Protein AF-A0A0F9L669-F1 (afdb_monomer)

Sequence (86 aa):
IIFCPSYLVDYEKDEELLRKIPLVRAFENMSYYISCDAYTDETLSESYICHPLRTLKIIKKKEGIMFEDLNLKEIDSLRKYYDLPK

Mean predicted aligned error: 2.85 Å

Radius of gyration: 13.76 Å; Cα contacts (8 Å, |Δi|>4): 149; chains: 1; bounding box: 35×18×37 Å

Organism: NCBI:txid412755

InterPro domains:
  IPR036526 Carbon-nitrogen hydrolase superfamily [SSF56317] (1-84)

Structure (mmCIF, N/CA/C/O backbone):
data_AF-A0A0F9L669-F1
#
_entry.id   AF-A0A0F9L669-F1
#
loop_
_atom_site.group_PDB
_atom_site.id
_atom_site.type_symbol
_atom_site.label_atom_id
_atom_site.label_alt_id
_atom_site.label_comp_id
_atom_site.label_asym_id
_atom_site.label_entity_id
_atom_site.label_seq_id
_atom_site.pdbx_PDB_ins_code
_atom_site.Cartn_x
_atom_site.Cartn_y
_atom_site.Cartn_z
_atom_site.occupancy
_atom_site.B_iso_or_equiv
_atom_site.auth_seq_id
_atom_site.auth_comp_id
_atom_site.auth_asym_id
_atom_site.auth_atom_id
_atom_site.pdbx_PDB_model_num
ATOM 1 N N . ILE A 1 1 ? 2.298 -7.520 -10.060 1.00 97.19 1 ILE A N 1
ATOM 2 C CA . ILE A 1 1 ? 1.313 -6.791 -9.229 1.00 97.19 1 ILE A CA 1
ATOM 3 C C . ILE A 1 1 ? 1.045 -7.668 -8.020 1.00 97.19 1 ILE A C 1
ATOM 5 O O . ILE A 1 1 ? 0.906 -8.870 -8.217 1.00 97.19 1 ILE A O 1
ATOM 9 N N . ILE A 1 2 ? 1.019 -7.103 -6.817 1.00 98.12 2 ILE A N 1
ATOM 10 C CA . ILE A 1 2 ? 0.743 -7.826 -5.573 1.00 98.12 2 ILE A CA 1
ATOM 11 C C . ILE A 1 2 ? -0.519 -7.229 -4.952 1.00 98.12 2 ILE A C 1
ATOM 13 O O . ILE A 1 2 ? -0.573 -6.024 -4.715 1.00 98.12 2 ILE A O 1
ATOM 17 N N . PHE A 1 3 ? -1.523 -8.068 -4.704 1.00 98.25 3 PHE A N 1
ATOM 18 C CA . PHE A 1 3 ? -2.729 -7.693 -3.969 1.00 9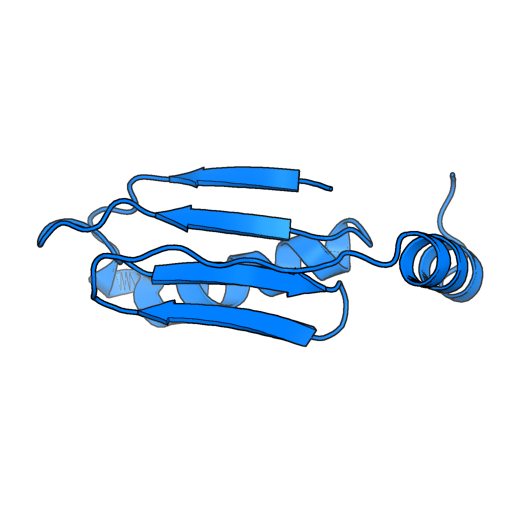8.25 3 PHE A CA 1
ATOM 19 C C . PHE A 1 3 ? -2.625 -8.208 -2.535 1.00 98.25 3 PHE A C 1
ATOM 21 O O . PHE A 1 3 ? -2.355 -9.387 -2.318 1.00 98.25 3 PHE A O 1
ATOM 28 N N . CYS A 1 4 ? -2.848 -7.324 -1.571 1.00 98.31 4 CYS A N 1
ATOM 29 C CA . CYS A 1 4 ? -2.802 -7.602 -0.145 1.00 98.31 4 CYS A CA 1
ATOM 30 C C . CYS A 1 4 ? -4.113 -7.128 0.495 1.00 98.31 4 CYS A C 1
ATOM 32 O O . CYS A 1 4 ? -4.203 -5.981 0.938 1.00 98.31 4 CYS A O 1
ATOM 34 N N . PRO A 1 5 ? -5.160 -7.970 0.489 1.00 98.06 5 PRO A N 1
ATOM 35 C CA . PRO A 1 5 ? -6.312 -7.747 1.349 1.00 98.06 5 PRO A CA 1
ATOM 36 C C . PRO A 1 5 ? -5.899 -7.945 2.815 1.00 98.06 5 PRO A C 1
ATOM 38 O O . PRO A 1 5 ? -5.145 -8.872 3.122 1.00 98.06 5 PRO A O 1
ATOM 41 N N . SER A 1 6 ? -6.378 -7.088 3.714 1.00 96.94 6 SER A N 1
ATOM 42 C CA . SER A 1 6 ? -6.006 -7.104 5.129 1.00 96.94 6 SER A CA 1
ATOM 43 C C . SER A 1 6 ? -7.167 -6.755 6.065 1.00 96.94 6 SER A C 1
ATOM 45 O O . SER A 1 6 ? -8.194 -6.213 5.656 1.00 96.94 6 SER A O 1
ATOM 47 N N . TYR A 1 7 ? -6.972 -7.103 7.337 1.00 97.69 7 TYR A N 1
ATOM 48 C CA . TYR A 1 7 ? -7.806 -6.712 8.471 1.00 97.69 7 TYR A CA 1
ATOM 49 C C . TYR A 1 7 ? -6.859 -6.355 9.629 1.00 97.69 7 TYR A C 1
ATOM 51 O O . TYR A 1 7 ? -6.547 -7.191 10.478 1.00 97.69 7 TYR A O 1
ATOM 59 N N . LEU A 1 8 ? -6.263 -5.161 9.569 1.00 96.62 8 LEU A N 1
ATOM 60 C CA . LEU A 1 8 ? -5.179 -4.739 10.465 1.00 96.62 8 LEU A CA 1
ATOM 61 C C . LEU A 1 8 ? -5.718 -4.216 11.802 1.00 96.62 8 LEU A C 1
ATOM 63 O O . LEU A 1 8 ? -5.974 -3.021 11.932 1.00 96.62 8 LEU A O 1
ATOM 67 N N . VAL A 1 9 ? -5.863 -5.111 12.779 1.00 96.12 9 VAL A N 1
ATOM 68 C CA . VAL A 1 9 ? -6.249 -4.802 14.172 1.00 96.12 9 VAL A CA 1
ATOM 69 C C . VAL A 1 9 ? -5.052 -4.415 15.043 1.00 96.12 9 VAL A C 1
ATOM 71 O O . VAL A 1 9 ? -3.907 -4.633 14.644 1.00 96.12 9 VAL A O 1
ATOM 74 N N . ASP A 1 10 ? -5.322 -3.853 16.229 1.00 93.94 10 ASP A N 1
ATOM 75 C CA . ASP A 1 10 ? -4.320 -3.421 17.225 1.00 93.94 10 ASP A CA 1
ATOM 76 C C . ASP A 1 10 ? -3.215 -2.521 16.630 1.00 93.94 10 ASP A C 1
ATOM 78 O O . ASP A 1 10 ? -2.056 -2.519 17.062 1.00 93.94 10 ASP A O 1
ATOM 82 N N . TYR A 1 11 ? -3.566 -1.768 15.584 1.00 94.88 11 TYR A N 1
ATOM 83 C CA . TYR A 1 11 ? -2.628 -1.012 14.762 1.00 94.88 11 TYR A CA 1
ATOM 84 C C . TYR A 1 11 ? -2.045 0.200 15.493 1.00 94.88 11 TYR A C 1
ATOM 86 O O . TYR A 1 11 ? -1.068 0.774 15.023 1.00 94.88 11 TYR A O 1
ATOM 94 N N . GLU A 1 12 ? -2.612 0.615 16.627 1.00 95.50 12 GLU A N 1
ATOM 95 C CA . GLU A 1 12 ? -2.277 1.858 17.325 1.00 95.50 12 GLU A CA 1
ATOM 96 C C . GLU A 1 12 ? -0.810 1.918 17.762 1.00 95.50 12 GLU A C 1
ATOM 98 O O . GLU A 1 12 ? -0.225 2.999 17.819 1.00 95.50 12 GLU A O 1
ATOM 103 N N . LYS A 1 13 ? -0.195 0.766 18.052 1.00 93.44 13 LYS A N 1
ATOM 104 C CA . LYS A 1 13 ? 1.221 0.692 18.449 1.00 93.44 13 LYS A CA 1
ATOM 105 C C . LYS A 1 13 ? 2.179 0.847 17.271 1.00 93.44 13 LYS A C 1
ATOM 107 O O . LYS A 1 13 ? 3.284 1.348 17.457 1.00 93.44 13 LYS A O 1
ATOM 112 N N . ASP A 1 14 ? 1.744 0.447 16.080 1.00 95.00 14 ASP A N 1
ATOM 113 C CA . ASP A 1 14 ? 2.583 0.312 14.888 1.00 95.00 14 ASP A CA 1
ATOM 114 C C . ASP A 1 14 ? 2.048 1.128 13.700 1.00 95.00 14 ASP A C 1
ATOM 116 O O . ASP A 1 14 ? 2.444 0.913 12.556 1.00 95.00 14 ASP A O 1
ATOM 120 N N . GLU A 1 15 ? 1.155 2.089 13.947 1.00 95.12 15 GLU A N 1
ATOM 121 C CA . GLU A 1 15 ? 0.387 2.781 12.908 1.00 95.12 15 GLU A CA 1
ATOM 122 C C . GLU A 1 15 ? 1.302 3.422 11.854 1.00 95.12 15 GLU A C 1
ATOM 124 O O . GLU A 1 15 ? 1.105 3.266 10.646 1.00 95.12 15 GLU A O 1
ATOM 129 N N . GLU A 1 16 ? 2.350 4.117 12.299 1.00 95.81 16 GLU A N 1
ATOM 130 C CA . GLU A 1 16 ? 3.309 4.765 11.404 1.00 95.81 16 GLU A CA 1
ATOM 131 C C . GLU A 1 16 ? 4.083 3.747 10.553 1.00 95.81 16 GLU A C 1
ATOM 133 O O . GLU A 1 16 ? 4.360 3.996 9.376 1.00 95.81 16 GLU A O 1
ATOM 138 N N . LEU A 1 17 ? 4.419 2.593 11.133 1.00 95.69 17 LEU A N 1
ATOM 139 C CA . LEU A 1 17 ? 5.104 1.515 10.431 1.00 95.69 17 LEU A CA 1
ATOM 140 C C . LEU A 1 17 ? 4.179 0.882 9.390 1.00 95.69 17 LEU A C 1
ATOM 142 O O . LEU A 1 17 ? 4.562 0.768 8.224 1.00 95.69 17 LEU A O 1
ATOM 146 N N . LEU A 1 18 ? 2.953 0.529 9.781 1.00 96.50 18 LEU A N 1
ATOM 147 C CA . LEU A 1 18 ? 1.953 -0.088 8.908 1.00 96.50 18 LEU A CA 1
ATOM 148 C C . LEU A 1 18 ? 1.656 0.787 7.684 1.00 96.50 18 LEU A C 1
ATOM 150 O O . LEU A 1 18 ? 1.586 0.275 6.568 1.00 96.50 18 LEU A O 1
ATOM 154 N N . ARG A 1 19 ? 1.607 2.116 7.849 1.00 97.12 19 ARG A N 1
ATOM 155 C CA . ARG A 1 19 ? 1.452 3.073 6.735 1.00 97.12 19 ARG A CA 1
ATOM 156 C C . ARG A 1 19 ? 2.615 3.071 5.736 1.00 97.12 19 ARG A C 1
ATOM 158 O O . ARG A 1 19 ? 2.429 3.458 4.583 1.00 97.12 19 ARG A O 1
ATOM 165 N N . LYS A 1 20 ? 3.817 2.656 6.150 1.00 97.56 20 LYS A N 1
ATOM 166 C CA . LYS A 1 20 ? 5.011 2.585 5.284 1.00 97.56 20 LYS A CA 1
ATOM 167 C C . LYS A 1 20 ? 5.113 1.255 4.534 1.00 97.56 20 LYS A C 1
ATOM 169 O O . LYS A 1 20 ? 5.659 1.236 3.428 1.00 97.56 20 LYS A O 1
ATOM 174 N N . ILE A 1 21 ? 4.575 0.165 5.092 1.00 97.25 21 ILE A N 1
ATOM 175 C CA . ILE A 1 21 ? 4.691 -1.194 4.533 1.00 97.25 21 ILE A CA 1
ATOM 176 C C . ILE A 1 21 ? 4.286 -1.276 3.052 1.00 97.25 21 ILE A C 1
ATOM 178 O O . ILE A 1 21 ? 5.069 -1.842 2.290 1.00 97.25 21 ILE A O 1
ATOM 182 N N . PRO A 1 22 ? 3.150 -0.716 2.587 1.00 98.12 22 PRO A N 1
ATOM 183 C CA . PRO A 1 22 ? 2.747 -0.853 1.186 1.00 98.12 22 PRO A CA 1
ATOM 184 C C . PRO A 1 22 ? 3.804 -0.350 0.195 1.00 98.12 22 PRO A C 1
ATOM 186 O O . PRO A 1 22 ? 4.100 -1.021 -0.795 1.00 98.12 22 PRO A O 1
ATOM 189 N N . LEU A 1 23 ? 4.427 0.799 0.483 1.00 98.50 23 LEU A N 1
ATOM 190 C CA . LEU A 1 23 ? 5.476 1.358 -0.368 1.00 98.50 23 LEU A CA 1
ATOM 191 C C . LEU A 1 23 ? 6.775 0.554 -0.265 1.00 98.50 23 LEU A C 1
ATOM 193 O O . LEU A 1 23 ? 7.398 0.280 -1.288 1.00 98.50 23 LEU A O 1
ATOM 197 N N . VAL A 1 24 ? 7.157 0.131 0.945 1.00 98.25 24 VAL A N 1
ATOM 198 C CA . VAL A 1 24 ? 8.336 -0.726 1.151 1.00 98.25 24 VAL A CA 1
ATOM 199 C C . VAL A 1 24 ? 8.196 -2.020 0.350 1.00 98.25 24 VAL A C 1
ATOM 201 O O . VAL A 1 24 ? 9.095 -2.371 -0.407 1.00 98.25 24 VAL A O 1
ATOM 204 N N . ARG A 1 25 ? 7.040 -2.689 0.422 1.00 98.25 25 ARG A N 1
ATOM 205 C CA . ARG A 1 25 ? 6.786 -3.922 -0.335 1.00 98.25 25 ARG A CA 1
ATOM 206 C C . ARG A 1 25 ? 6.758 -3.691 -1.840 1.00 98.25 25 ARG A C 1
ATOM 208 O O . ARG A 1 25 ? 7.263 -4.538 -2.577 1.00 98.25 25 ARG A O 1
ATOM 215 N N . ALA A 1 26 ? 6.220 -2.562 -2.304 1.00 98.25 26 ALA A N 1
ATOM 216 C CA . ALA A 1 26 ? 6.274 -2.190 -3.717 1.00 98.25 26 ALA A CA 1
ATOM 217 C C . ALA A 1 26 ? 7.724 -2.031 -4.209 1.00 98.25 26 ALA A C 1
ATOM 219 O O . ALA A 1 26 ? 8.068 -2.540 -5.279 1.00 98.25 26 ALA A O 1
ATOM 220 N N . PHE A 1 27 ? 8.564 -1.355 -3.418 1.00 97.19 27 PHE A N 1
ATOM 221 C CA . PHE A 1 27 ? 9.977 -1.127 -3.713 1.00 97.19 27 PHE A CA 1
ATOM 222 C C . PHE A 1 27 ? 10.778 -2.431 -3.705 1.00 97.19 27 PHE A C 1
ATOM 224 O O . PHE A 1 27 ? 11.371 -2.782 -4.719 1.00 97.19 27 PHE A O 1
ATOM 231 N N . GLU A 1 28 ? 10.735 -3.194 -2.608 1.00 96.25 28 GLU A N 1
ATOM 232 C CA . GLU A 1 28 ? 11.489 -4.449 -2.444 1.00 96.25 28 GLU A CA 1
ATOM 233 C C . GLU A 1 28 ? 11.220 -5.452 -3.571 1.00 96.25 28 GLU A C 1
ATOM 235 O O . GLU A 1 28 ? 12.120 -6.164 -4.005 1.00 96.25 28 GLU A O 1
ATOM 240 N N . ASN A 1 29 ? 9.982 -5.493 -4.068 1.00 95.31 29 ASN A N 1
ATOM 241 C CA . ASN A 1 29 ? 9.571 -6.436 -5.108 1.00 95.31 29 ASN A CA 1
ATOM 242 C C . ASN A 1 29 ? 9.620 -5.843 -6.525 1.00 95.31 29 ASN A C 1
ATOM 244 O O . ASN A 1 29 ? 9.229 -6.526 -7.477 1.00 95.31 29 ASN A O 1
ATOM 248 N N . MET A 1 30 ? 10.005 -4.566 -6.669 1.00 95.88 30 MET A N 1
ATOM 249 C CA . MET A 1 30 ? 9.857 -3.770 -7.895 1.00 95.88 30 MET A CA 1
ATOM 250 C C . MET A 1 30 ? 8.562 -4.119 -8.627 1.00 95.88 30 MET A C 1
ATOM 252 O O . MET A 1 30 ? 8.556 -4.663 -9.737 1.00 95.88 30 MET A O 1
ATOM 256 N N . SER A 1 31 ? 7.445 -3.907 -7.938 1.00 96.94 31 SER A N 1
ATOM 257 C CA . SER A 1 31 ? 6.114 -4.211 -8.443 1.00 96.94 31 SER A CA 1
ATOM 258 C C . SER A 1 31 ? 5.085 -3.224 -7.906 1.00 96.94 31 SER A C 1
ATOM 260 O O . SER A 1 31 ? 5.285 -2.600 -6.868 1.00 96.94 31 SER A O 1
ATOM 262 N N . TYR A 1 32 ? 3.959 -3.091 -8.604 1.00 98.56 32 TYR A N 1
ATOM 263 C CA . TYR A 1 32 ? 2.797 -2.438 -8.011 1.00 98.56 32 TYR A CA 1
ATOM 264 C C . TYR A 1 32 ? 2.272 -3.262 -6.833 1.00 98.56 32 TYR A C 1
ATOM 266 O O . TYR A 1 32 ? 2.073 -4.473 -6.984 1.00 98.56 32 TYR A O 1
ATOM 274 N N . TYR A 1 33 ? 2.011 -2.598 -5.708 1.00 98.62 33 TYR A N 1
ATOM 275 C CA . TYR A 1 33 ? 1.473 -3.198 -4.488 1.00 98.62 33 TYR A CA 1
ATOM 276 C C . TYR A 1 33 ? 0.154 -2.523 -4.119 1.00 98.62 33 TYR A C 1
ATOM 278 O O . TYR A 1 33 ? 0.092 -1.298 -4.009 1.00 98.62 33 TYR A O 1
ATOM 286 N N . ILE A 1 34 ? -0.900 -3.315 -3.945 1.00 98.62 34 ILE A N 1
ATOM 287 C CA . ILE A 1 34 ? -2.235 -2.844 -3.590 1.00 98.62 34 ILE A CA 1
ATOM 288 C C . ILE A 1 34 ? -2.563 -3.381 -2.202 1.00 98.62 34 ILE A C 1
ATOM 290 O O . ILE A 1 34 ? -2.766 -4.582 -2.041 1.00 98.62 34 ILE A O 1
ATOM 294 N N . SER A 1 35 ? -2.616 -2.489 -1.216 1.00 98.31 35 SER A N 1
ATOM 295 C CA . SER A 1 35 ? -3.060 -2.796 0.146 1.00 98.31 35 SER A CA 1
ATOM 296 C C . SER A 1 35 ? -4.532 -2.429 0.272 1.00 98.31 35 SER A C 1
ATOM 298 O O . SER A 1 35 ? -4.892 -1.289 -0.022 1.00 98.31 35 SER A O 1
ATOM 300 N N . CYS A 1 36 ? -5.373 -3.367 0.694 1.00 98.19 36 CYS A N 1
ATOM 301 C CA . CYS A 1 36 ? -6.809 -3.157 0.852 1.00 98.19 36 CYS A CA 1
ATOM 302 C C . CYS A 1 36 ? -7.235 -3.589 2.254 1.00 98.19 36 CYS A C 1
ATOM 304 O O . CYS A 1 36 ? -7.439 -4.778 2.491 1.00 98.19 36 CYS A O 1
ATOM 306 N N . ASP A 1 37 ? -7.329 -2.630 3.169 1.00 98.31 37 ASP A N 1
ATOM 307 C CA . ASP A 1 37 ? -7.739 -2.881 4.548 1.00 98.31 37 ASP A CA 1
ATOM 308 C C . ASP A 1 37 ? -9.243 -2.663 4.717 1.00 98.31 37 ASP A C 1
ATOM 310 O O . ASP A 1 37 ? -9.813 -1.740 4.125 1.00 98.31 37 ASP A O 1
ATOM 314 N N . ALA A 1 38 ? -9.887 -3.509 5.520 1.00 98.06 38 ALA A N 1
ATOM 315 C CA . ALA A 1 38 ? -11.314 -3.384 5.798 1.00 98.06 38 ALA A CA 1
ATOM 316 C C . ALA A 1 38 ? -11.641 -2.031 6.451 1.00 98.06 38 ALA A C 1
ATOM 318 O O . ALA A 1 38 ? -10.884 -1.548 7.292 1.00 98.06 38 ALA A O 1
ATOM 319 N N . TYR A 1 39 ? -12.782 -1.436 6.087 1.00 98.00 39 TYR A N 1
ATOM 320 C CA . TYR A 1 39 ? -13.294 -0.229 6.737 1.00 98.00 39 TYR A CA 1
ATOM 321 C C . TYR A 1 39 ? -14.161 -0.609 7.943 1.00 98.00 39 TYR A C 1
ATOM 323 O O . TYR A 1 39 ? -15.330 -0.956 7.783 1.00 98.00 39 TYR A O 1
ATOM 331 N N . THR A 1 40 ? -13.567 -0.571 9.135 1.00 97.06 40 THR A N 1
ATOM 332 C CA . THR A 1 40 ? -14.225 -0.808 10.429 1.00 97.06 40 THR A CA 1
ATOM 333 C C . THR A 1 40 ? -13.534 0.017 11.519 1.00 97.06 40 THR A C 1
ATOM 335 O O . THR A 1 40 ? -12.395 0.451 11.338 1.00 97.06 40 THR A O 1
ATOM 338 N N . ASP A 1 41 ? -14.177 0.195 12.672 1.00 94.94 41 ASP A N 1
ATOM 339 C CA . ASP A 1 41 ? -13.567 0.904 13.808 1.00 94.94 41 ASP A CA 1
ATOM 340 C C . ASP A 1 41 ? -12.398 0.131 14.451 1.00 94.94 41 ASP A C 1
ATOM 342 O O . ASP A 1 41 ? -11.581 0.720 15.155 1.00 94.94 41 ASP A O 1
ATOM 346 N N . GLU A 1 42 ? -12.288 -1.173 14.184 1.00 96.19 42 GLU A N 1
ATOM 347 C CA . GLU A 1 42 ? -11.256 -2.059 14.742 1.00 96.19 42 GLU A CA 1
ATOM 348 C C . GLU A 1 42 ? -9.963 -2.071 13.920 1.00 96.19 42 GLU A C 1
ATOM 350 O O . GLU A 1 42 ? -8.941 -2.586 14.371 1.00 96.19 42 GLU A O 1
ATOM 355 N N . THR A 1 43 ? -10.004 -1.546 12.695 1.00 97.75 43 THR A N 1
ATOM 356 C CA . THR A 1 43 ? -8.918 -1.680 11.726 1.00 97.75 43 THR A CA 1
ATOM 357 C C . THR A 1 43 ? -8.222 -0.358 11.438 1.00 97.75 43 THR A C 1
ATOM 359 O O . THR A 1 43 ? -8.761 0.742 11.635 1.00 97.75 43 THR A O 1
ATOM 362 N N . LEU A 1 44 ? -7.012 -0.444 10.877 1.00 97.81 44 LEU A N 1
ATOM 363 C CA . LEU A 1 44 ? -6.317 0.731 10.365 1.00 97.81 44 LEU A CA 1
ATOM 364 C C . LEU A 1 44 ? -7.187 1.472 9.339 1.00 97.81 44 LEU A C 1
ATOM 366 O O . LEU A 1 44 ? -7.164 2.700 9.323 1.00 97.81 44 LEU A O 1
ATOM 370 N N . SER A 1 45 ? -8.029 0.776 8.569 1.00 97.94 45 SER A N 1
ATOM 371 C CA . SER A 1 45 ? -8.987 1.378 7.633 1.00 97.94 45 SER A CA 1
ATOM 372 C C . SER A 1 45 ? -8.296 2.284 6.607 1.00 97.94 45 SER A C 1
ATOM 374 O O . SER A 1 45 ? -8.804 3.343 6.222 1.00 97.94 45 SER A O 1
ATOM 376 N N . GLU A 1 46 ? -7.096 1.891 6.179 1.00 98.31 46 GLU A N 1
ATOM 377 C CA . GLU A 1 46 ? -6.319 2.604 5.171 1.00 98.31 46 GLU A CA 1
ATOM 378 C C . GLU A 1 46 ? -5.909 1.663 4.039 1.00 98.31 46 GLU A C 1
ATOM 380 O O . GLU A 1 46 ? -5.274 0.633 4.249 1.00 98.31 46 GLU A O 1
ATOM 385 N N . SER A 1 47 ? -6.255 2.048 2.815 1.00 98.56 47 SER A N 1
ATOM 386 C CA . SER A 1 47 ? -5.962 1.287 1.602 1.00 98.56 47 SER A CA 1
ATOM 387 C C . SER A 1 47 ? -5.073 2.100 0.669 1.00 98.56 47 SER A C 1
ATOM 389 O O . SER A 1 47 ? -5.222 3.318 0.567 1.00 98.56 47 SER A O 1
ATOM 391 N N . TYR A 1 48 ? -4.165 1.427 -0.037 1.00 98.62 48 TYR A N 1
ATOM 392 C CA . TYR A 1 48 ? -3.083 2.035 -0.808 1.00 98.62 48 TYR A CA 1
ATOM 393 C C . TYR A 1 48 ? -2.933 1.377 -2.181 1.00 98.62 48 TYR A C 1
ATOM 395 O O . TYR A 1 48 ? -2.969 0.154 -2.293 1.00 98.62 48 TYR A O 1
ATOM 403 N N . ILE A 1 49 ? -2.667 2.182 -3.211 1.00 98.69 49 ILE A N 1
ATOM 404 C CA . ILE A 1 49 ? -2.079 1.723 -4.477 1.00 98.69 49 ILE A CA 1
ATOM 405 C C . ILE A 1 49 ? -0.676 2.316 -4.558 1.00 98.69 49 ILE A C 1
ATOM 407 O O . ILE A 1 49 ? -0.518 3.538 -4.608 1.00 98.69 49 ILE A O 1
ATOM 411 N N . CYS A 1 50 ? 0.347 1.467 -4.585 1.00 98.69 50 CYS A N 1
ATOM 412 C CA . CYS A 1 50 ? 1.747 1.875 -4.608 1.00 98.69 50 CYS A CA 1
ATOM 413 C C . CYS A 1 50 ? 2.436 1.442 -5.904 1.00 98.69 50 CYS A C 1
ATOM 415 O O . CYS A 1 50 ? 2.358 0.287 -6.316 1.00 98.69 50 CYS A O 1
ATOM 417 N N . HIS A 1 51 ? 3.150 2.383 -6.516 1.00 98.44 51 HIS A N 1
ATOM 418 C CA . HIS A 1 51 ? 4.234 2.142 -7.466 1.00 98.44 51 HIS A CA 1
ATOM 419 C C 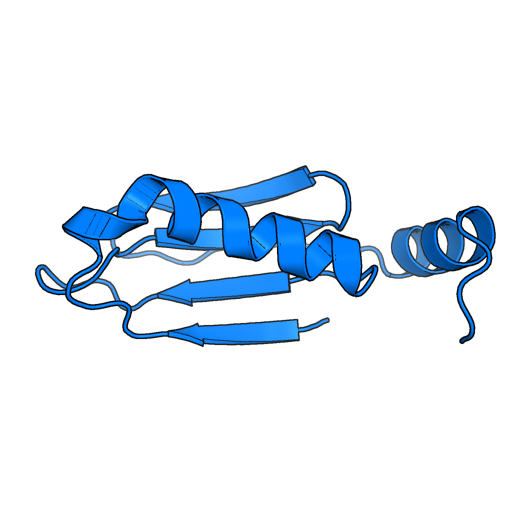. HIS A 1 51 ? 5.547 1.948 -6.672 1.00 98.44 51 HIS A C 1
ATOM 421 O O . HIS A 1 51 ? 5.662 2.515 -5.584 1.00 98.44 51 HIS A O 1
ATOM 427 N N . PRO A 1 52 ? 6.572 1.234 -7.184 1.00 97.62 52 PRO A N 1
ATOM 428 C CA . PRO A 1 52 ? 7.810 0.973 -6.434 1.00 97.62 52 PRO A CA 1
ATOM 429 C C . PRO A 1 52 ? 8.490 2.201 -5.826 1.00 97.62 52 PRO A C 1
ATOM 431 O O . PRO A 1 52 ? 9.099 2.118 -4.771 1.00 97.62 52 PRO A O 1
ATOM 434 N N . LEU A 1 53 ? 8.385 3.350 -6.491 1.00 96.69 53 LEU A N 1
ATOM 435 C CA . LEU A 1 53 ? 9.026 4.596 -6.061 1.00 96.69 53 LEU A CA 1
ATOM 436 C C . LEU A 1 53 ? 8.078 5.606 -5.396 1.00 96.69 53 LEU A C 1
ATOM 438 O O . LEU A 1 53 ? 8.536 6.658 -4.961 1.00 96.69 53 LEU A O 1
ATOM 442 N N . ARG A 1 54 ? 6.759 5.360 -5.386 1.00 97.62 54 ARG A N 1
ATOM 443 C CA . ARG A 1 54 ? 5.775 6.328 -4.867 1.00 97.62 54 ARG A CA 1
ATOM 444 C C . ARG A 1 54 ? 4.409 5.705 -4.608 1.00 97.62 54 ARG A C 1
ATOM 446 O O . ARG A 1 54 ? 3.973 4.810 -5.326 1.00 97.62 54 ARG A O 1
ATOM 453 N N . THR A 1 55 ? 3.671 6.268 -3.664 1.00 98.25 55 THR A N 1
ATOM 454 C CA . THR A 1 55 ? 2.241 5.981 -3.514 1.00 98.25 55 THR A CA 1
ATOM 455 C C . THR A 1 55 ? 1.445 6.723 -4.587 1.00 98.25 55 THR A C 1
ATOM 457 O O . THR A 1 55 ? 1.650 7.916 -4.789 1.00 98.25 55 THR A O 1
ATOM 460 N N . LEU A 1 56 ? 0.558 6.017 -5.290 1.00 98.31 56 LEU A N 1
ATOM 461 C CA . LEU A 1 56 ? -0.297 6.581 -6.338 1.00 98.31 56 LEU A CA 1
ATOM 462 C C . LEU A 1 56 ? -1.620 7.084 -5.760 1.00 98.31 56 LEU A C 1
ATOM 464 O O . LEU A 1 56 ? -2.014 8.219 -6.018 1.00 98.31 56 LEU A O 1
ATOM 468 N N . LYS A 1 57 ? -2.295 6.250 -4.959 1.00 98.31 57 LYS A N 1
ATOM 469 C CA . LYS A 1 57 ? -3.603 6.560 -4.362 1.00 98.31 57 LYS A CA 1
ATOM 470 C C . LYS A 1 57 ? -3.727 6.003 -2.955 1.00 98.31 57 LYS A C 1
ATOM 472 O O . LYS A 1 57 ? -3.084 5.008 -2.619 1.00 98.31 57 LYS A O 1
ATOM 477 N N . ILE A 1 58 ? -4.554 6.672 -2.152 1.00 98.25 58 ILE A N 1
ATOM 478 C CA . ILE A 1 58 ? -4.843 6.301 -0.768 1.00 98.25 58 ILE A CA 1
ATOM 479 C C . ILE A 1 58 ? -6.318 6.576 -0.462 1.00 98.25 58 ILE A C 1
ATOM 481 O O .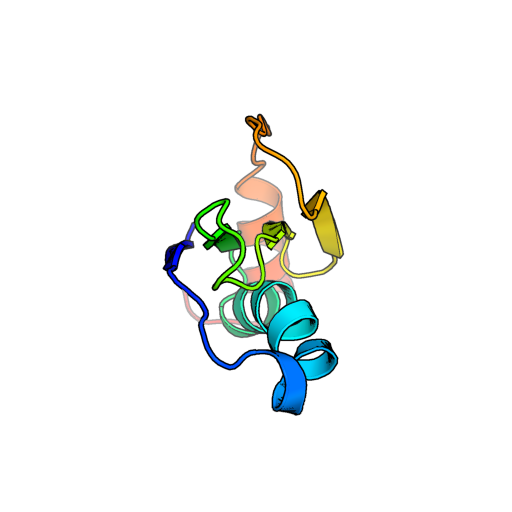 ILE A 1 58 ? -6.839 7.641 -0.801 1.00 98.25 58 ILE A O 1
ATOM 485 N N . ILE A 1 59 ? -6.963 5.652 0.244 1.00 98.19 59 ILE A N 1
ATOM 486 C CA . ILE A 1 59 ? -8.195 5.896 0.999 1.00 98.19 59 ILE A CA 1
ATOM 487 C C . ILE A 1 59 ? -7.851 5.760 2.479 1.00 98.19 59 ILE A C 1
ATOM 489 O O . ILE A 1 59 ? -7.229 4.777 2.866 1.00 98.19 59 ILE A O 1
ATOM 493 N N . LYS A 1 60 ? -8.242 6.742 3.299 1.00 97.56 60 LYS A N 1
ATOM 494 C CA . LYS A 1 60 ? -8.027 6.719 4.750 1.00 97.56 60 LYS A CA 1
ATOM 495 C C . LYS A 1 60 ? -9.332 6.909 5.496 1.00 97.56 60 LYS A C 1
ATOM 497 O O . LYS A 1 60 ? -10.034 7.882 5.221 1.00 97.56 60 LYS A O 1
ATOM 502 N N . LYS A 1 61 ? -9.600 6.016 6.450 1.00 96.94 61 LYS A N 1
ATOM 503 C CA . LYS A 1 61 ? -10.681 6.108 7.440 1.00 96.94 61 LYS A CA 1
ATOM 504 C C . LYS A 1 61 ? -12.056 6.404 6.820 1.00 96.94 61 LYS A C 1
ATOM 506 O O . LYS A 1 61 ? -12.837 7.172 7.371 1.00 96.94 61 LYS A O 1
ATOM 511 N N . LYS A 1 62 ? -12.335 5.823 5.650 1.00 97.62 62 LYS A N 1
ATOM 512 C CA . LYS A 1 62 ? -13.629 5.928 4.966 1.00 97.62 62 LYS A CA 1
ATOM 513 C C . LYS A 1 62 ? -13.857 4.743 4.035 1.00 97.62 62 LYS A C 1
ATOM 515 O O . LYS A 1 62 ? -12.901 4.217 3.467 1.00 97.62 62 LYS A O 1
ATOM 520 N N . GLU A 1 63 ? -15.121 4.404 3.817 1.00 97.62 63 GLU A N 1
ATOM 521 C CA . GLU A 1 63 ? -15.522 3.501 2.741 1.00 97.62 63 GLU A CA 1
ATOM 522 C C . GLU A 1 63 ? -15.222 4.129 1.370 1.00 97.62 63 GLU A C 1
ATOM 524 O O . GLU A 1 63 ? -15.350 5.344 1.171 1.00 97.62 63 GLU A O 1
ATOM 529 N N . GLY A 1 64 ? -14.817 3.306 0.402 1.00 96.56 64 GLY A N 1
ATOM 530 C CA . GLY A 1 64 ? -14.690 3.754 -0.976 1.00 96.56 64 GLY A CA 1
ATOM 531 C C . GLY A 1 64 ? 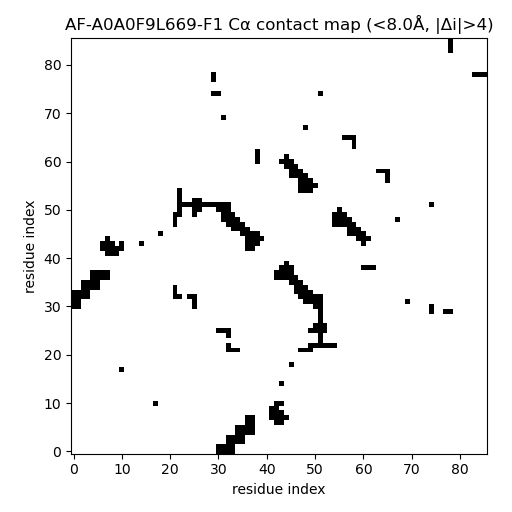-13.996 2.762 -1.897 1.00 96.56 64 GLY A C 1
ATOM 532 O O . GLY A 1 64 ? -13.627 1.657 -1.512 1.00 96.56 64 GLY A O 1
ATOM 533 N N . ILE A 1 65 ? -13.801 3.206 -3.137 1.00 97.88 65 ILE A N 1
ATOM 534 C CA . ILE A 1 65 ? -13.164 2.448 -4.212 1.00 97.88 65 ILE A CA 1
ATOM 535 C C . ILE A 1 65 ? -12.063 3.294 -4.8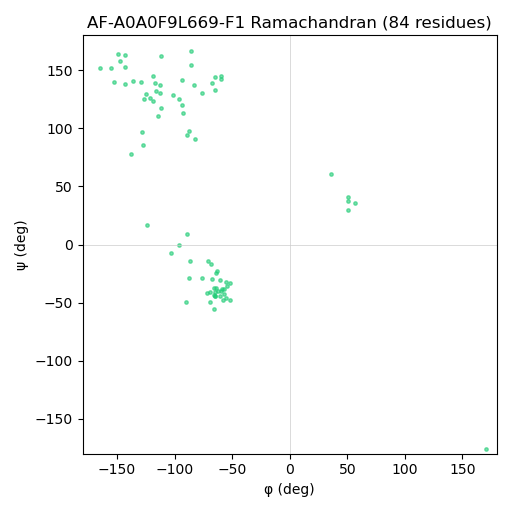64 1.00 97.88 65 ILE A C 1
ATOM 537 O O . ILE A 1 65 ? -12.224 4.501 -5.055 1.00 97.88 65 ILE A O 1
ATOM 541 N N . MET A 1 66 ? -10.932 2.669 -5.198 1.00 97.06 66 MET A N 1
ATOM 542 C CA . MET A 1 66 ? -9.844 3.290 -5.959 1.00 97.06 66 MET A CA 1
ATOM 543 C C . MET A 1 66 ? -9.721 2.625 -7.326 1.00 97.06 66 MET A C 1
ATOM 545 O O . MET A 1 66 ? -9.739 1.403 -7.428 1.00 97.06 66 MET A O 1
ATOM 549 N N . PHE A 1 67 ? -9.527 3.439 -8.358 1.00 97.38 67 PHE A N 1
ATOM 550 C CA . PHE A 1 67 ? -9.243 2.993 -9.722 1.00 97.38 67 P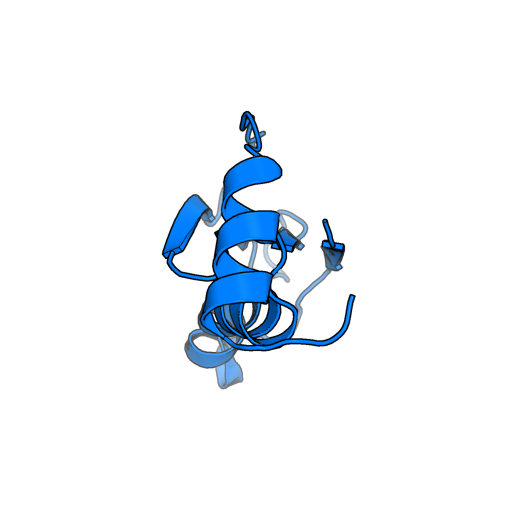HE A CA 1
ATOM 551 C C . PHE A 1 67 ? -7.862 3.492 -10.121 1.00 97.38 67 PHE A C 1
ATOM 553 O O . PHE A 1 67 ? -7.537 4.634 -9.802 1.00 97.38 67 PHE A O 1
ATOM 560 N N . GLU A 1 68 ? -7.057 2.689 -10.807 1.00 97.56 68 GLU A N 1
ATOM 561 C CA . GLU A 1 68 ? -5.771 3.139 -11.343 1.00 97.56 68 GLU A CA 1
ATOM 562 C C . GLU A 1 68 ? -5.367 2.333 -12.576 1.00 97.56 68 GLU A C 1
ATOM 564 O O . GLU A 1 68 ? -5.515 1.110 -12.588 1.00 97.56 68 GLU A O 1
ATOM 569 N N . ASP A 1 69 ? -4.808 3.022 -13.570 1.00 97.25 69 ASP A N 1
ATOM 570 C CA . ASP A 1 69 ? -4.258 2.401 -14.771 1.00 97.25 69 ASP A CA 1
ATOM 571 C C . ASP A 1 69 ? -2.761 2.139 -14.567 1.00 97.25 69 ASP A C 1
ATOM 573 O O . ASP A 1 69 ? -1.946 3.054 -14.437 1.00 97.25 69 ASP A O 1
ATOM 577 N N . LEU A 1 70 ? -2.374 0.863 -14.512 1.00 96.94 70 LEU A N 1
ATOM 578 C CA . LEU A 1 70 ? -1.004 0.468 -14.183 1.00 96.94 70 LEU A CA 1
ATOM 579 C C . LEU A 1 70 ? -0.150 0.274 -15.443 1.00 96.94 70 LEU A C 1
ATOM 581 O O . LEU A 1 70 ? -0.413 -0.608 -16.263 1.00 96.94 70 LEU A O 1
ATOM 585 N N . ASN A 1 71 ? 0.935 1.042 -15.564 1.00 96.19 71 ASN A N 1
ATOM 586 C CA . ASN A 1 71 ? 1.884 0.929 -16.670 1.00 96.19 71 ASN A CA 1
ATOM 587 C C . ASN A 1 71 ? 3.000 -0.086 -16.372 1.00 96.19 71 ASN A C 1
ATOM 589 O O . ASN A 1 71 ? 4.050 0.238 -15.820 1.00 96.19 71 ASN A O 1
ATOM 593 N N . LEU A 1 72 ? 2.817 -1.331 -16.809 1.00 95.00 72 LEU A N 1
ATOM 594 C CA . LEU A 1 72 ? 3.801 -2.394 -16.570 1.00 95.00 72 LEU A CA 1
ATOM 595 C C . LEU A 1 72 ? 5.168 -2.149 -17.240 1.00 95.00 72 LEU A C 1
ATOM 597 O O . LEU A 1 72 ? 6.177 -2.650 -16.749 1.00 95.00 72 LEU A O 1
ATOM 601 N N . LYS A 1 73 ? 5.242 -1.325 -18.297 1.00 95.06 73 LYS A N 1
ATOM 602 C CA . LYS A 1 73 ? 6.518 -1.015 -18.972 1.00 95.06 73 LYS A CA 1
ATOM 603 C C . LYS A 1 73 ? 7.467 -0.199 -18.089 1.00 95.06 73 LYS A C 1
ATOM 605 O O . LYS A 1 73 ? 8.687 -0.311 -18.226 1.00 95.06 73 LYS A O 1
ATOM 610 N N . GLU A 1 74 ? 6.925 0.617 -17.183 1.00 94.38 74 GLU A N 1
ATOM 611 C CA . GLU A 1 74 ? 7.727 1.348 -16.192 1.00 94.38 74 GLU A CA 1
ATOM 612 C C . GLU A 1 74 ? 8.405 0.377 -15.225 1.00 94.38 74 GLU A C 1
ATOM 614 O O . GLU A 1 74 ? 9.591 0.521 -14.933 1.00 94.38 74 GLU A O 1
ATOM 619 N N . ILE A 1 75 ? 7.690 -0.668 -14.805 1.00 95.12 75 ILE A N 1
ATOM 620 C CA . ILE A 1 75 ? 8.221 -1.702 -13.915 1.00 95.12 75 ILE A CA 1
ATOM 621 C C . ILE A 1 75 ? 9.348 -2.488 -14.588 1.00 95.12 75 ILE A C 1
ATOM 623 O O . ILE A 1 75 ? 10.403 -2.683 -13.985 1.00 95.12 75 ILE A O 1
ATOM 627 N N . ASP A 1 76 ? 9.169 -2.880 -15.851 1.00 93.62 76 ASP A N 1
ATOM 628 C CA . ASP A 1 76 ? 10.220 -3.553 -16.622 1.00 93.62 76 ASP A CA 1
ATOM 629 C C . ASP A 1 76 ? 11.484 -2.692 -16.739 1.00 93.62 76 ASP A C 1
ATOM 631 O O . ASP A 1 76 ? 12.604 -3.200 -16.671 1.00 93.62 76 ASP A O 1
ATOM 635 N N . SER A 1 77 ? 11.311 -1.379 -16.908 1.00 93.25 77 SE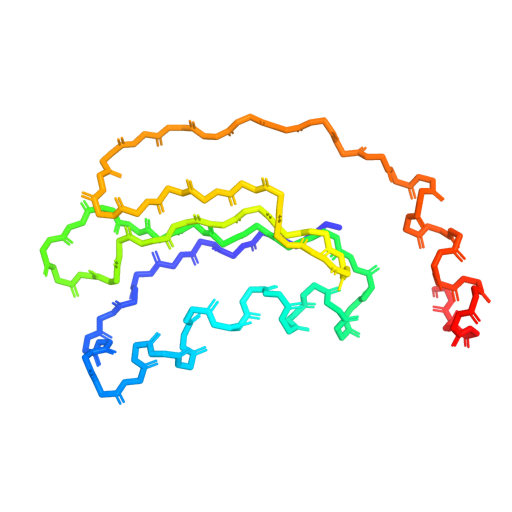R A N 1
ATOM 636 C CA . SER A 1 77 ? 12.420 -0.427 -16.997 1.00 93.25 77 SER A CA 1
ATOM 637 C C . SER A 1 77 ? 13.142 -0.276 -15.657 1.00 93.25 77 SER A C 1
ATOM 639 O O . SER A 1 77 ? 14.370 -0.267 -15.629 1.00 93.25 77 SER A O 1
ATOM 641 N N . LEU A 1 78 ? 12.401 -0.235 -14.546 1.00 94.19 78 LEU A N 1
ATOM 642 C CA . LEU A 1 78 ? 12.970 -0.182 -13.197 1.00 94.19 78 LEU A CA 1
ATOM 643 C C . LEU A 1 78 ? 13.753 -1.448 -12.851 1.00 94.19 78 LEU A C 1
ATOM 645 O O . LEU A 1 78 ? 14.869 -1.35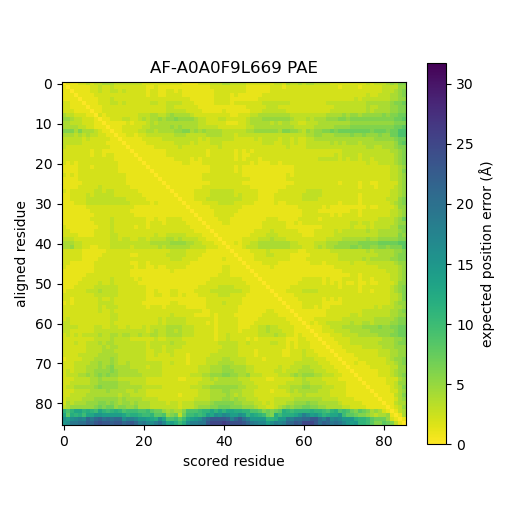4 -12.349 1.00 94.19 78 LEU A O 1
ATOM 649 N N . ARG A 1 79 ? 13.215 -2.630 -13.167 1.00 93.88 79 ARG A N 1
ATOM 650 C CA . ARG A 1 79 ? 13.913 -3.905 -12.936 1.00 93.88 79 ARG A CA 1
ATOM 651 C C . ARG A 1 79 ? 15.234 -3.976 -13.696 1.00 93.88 79 ARG A C 1
ATOM 653 O O . ARG A 1 79 ? 16.227 -4.411 -13.129 1.00 93.88 79 ARG A O 1
ATOM 660 N N . LYS A 1 80 ? 15.264 -3.480 -14.940 1.00 92.94 80 LYS A N 1
ATOM 661 C CA . LYS A 1 80 ? 16.506 -3.346 -15.722 1.00 92.94 80 LYS A CA 1
ATOM 662 C C . LYS A 1 80 ? 17.474 -2.337 -15.107 1.00 92.94 80 LYS A C 1
ATOM 664 O O . LYS A 1 80 ? 18.665 -2.604 -15.068 1.00 92.94 80 LYS A O 1
ATOM 669 N N . TYR A 1 81 ? 16.977 -1.185 -14.654 1.00 93.12 81 TYR A N 1
ATOM 670 C CA . TYR A 1 81 ? 17.809 -0.138 -14.055 1.00 93.12 81 TYR A CA 1
ATOM 671 C C . TYR A 1 81 ? 18.517 -0.615 -12.778 1.00 93.12 81 TYR A C 1
ATOM 673 O O . TYR A 1 81 ? 19.688 -0.308 -12.584 1.00 93.12 81 TYR A O 1
ATOM 681 N N . TYR A 1 82 ? 17.825 -1.389 -11.940 1.00 91.00 82 TYR A N 1
ATOM 682 C CA . TYR A 1 82 ? 18.372 -1.952 -10.701 1.00 91.00 82 TYR A CA 1
ATOM 683 C C . TYR A 1 82 ? 19.042 -3.328 -10.872 1.00 91.00 82 TYR A C 1
ATOM 685 O O . TYR A 1 82 ? 19.365 -3.956 -9.869 1.00 91.00 82 TYR A O 1
ATOM 693 N N . ASP A 1 83 ? 19.239 -3.794 -12.111 1.00 90.31 83 ASP A N 1
ATOM 694 C CA . ASP A 1 83 ? 19.847 -5.094 -12.440 1.00 90.31 83 ASP A CA 1
ATOM 695 C C . ASP A 1 83 ? 19.218 -6.287 -11.692 1.00 90.31 83 ASP A C 1
ATOM 697 O O . ASP A 1 83 ? 19.890 -7.191 -11.195 1.00 90.31 83 ASP A O 1
ATOM 701 N N . LEU A 1 84 ? 17.888 -6.278 -11.570 1.00 79.75 84 LEU A N 1
ATOM 702 C CA . LEU A 1 84 ? 17.162 -7.358 -10.913 1.00 79.75 84 LEU A CA 1
ATOM 703 C C . LEU A 1 84 ? 16.917 -8.516 -11.892 1.00 79.75 84 LEU A C 1
ATOM 705 O O . LEU A 1 84 ? 16.517 -8.271 -13.039 1.00 79.75 84 LEU A O 1
ATOM 709 N N . PRO A 1 85 ? 17.097 -9.779 -11.455 1.00 65.69 85 PRO A N 1
ATOM 710 C CA . PRO A 1 85 ? 16.753 -10.935 -12.270 1.00 65.69 85 PRO A CA 1
ATOM 711 C C . PRO A 1 85 ? 15.259 -10.909 -12.624 1.00 65.69 85 PRO A C 1
ATOM 713 O O . PRO A 1 85 ? 14.428 -10.435 -11.846 1.00 65.69 85 PRO A O 1
ATOM 716 N N . LYS A 1 86 ? 14.940 -11.379 -13.834 1.00 56.91 86 LYS A N 1
ATOM 717 C CA . LYS A 1 86 ? 13.563 -11.440 -14.342 1.00 56.91 86 LYS A CA 1
ATOM 718 C C . LYS A 1 86 ? 12.689 -12.401 -13.550 1.00 56.91 86 LYS A C 1
ATOM 720 O O . LYS A 1 86 ? 13.177 -13.513 -13.255 1.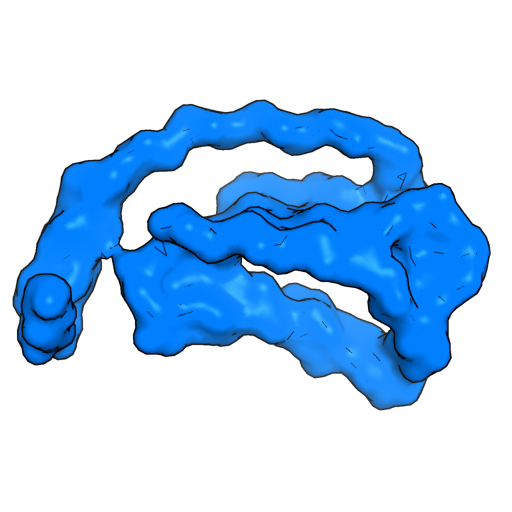00 56.91 86 LYS A O 1
#

Foldseek 3Di:
DEEAEDAAFPCVVPVVVVVCVQLCVLQVVLHWGWYHYDQDPRGQQKIFTYGNHGTDDMDGNDDDDDDDDDDVVVSVVVCVVVVHDD

pLDDT: mean 95.72, std 5.93, range [56.91, 98.69]

Solvent-accessible surface area (backbone atoms only — not comparable to full-atom values): 5035 Å² total; per-residue (Å²): 115,47,81,42,79,47,77,46,53,82,35,84,86,46,47,75,57,62,71,46,44,46,39,51,54,3,38,80,64,58,27,43,20,34,37,43,34,45,74,50,95,66,30,66,13,48,27,38,38,15,39,39,91,44,76,76,46,76,45,68,78,54,84,84,85,86,86,82,89,81,67,62,70,58,44,58,49,49,37,60,74,70,70,50,84,130

Nearest PDB structures (foldseek):
  2e2l-assembly1_D  TM=8.031E-01  e=2.136E-01  Helicobacter pylori 26695
  3syt-assembly1_D-2  TM=5.890E-01  e=8.301E-01  Mycobacterium tuberculosis
  3syt-assembly1_C-2  TM=5.834E-01  e=3.014E+00  Mycobacterium tuberculosis
  7osl-assembly1_D  TM=3.131E-01  e=5.940E+00  Escherichia coli O127:H6 str. E2348/69
  6wa9-assembly1_I  TM=2.096E-01  e=7.281E+00  Chlamydia pneumoniae

Secondary structure (DSSP, 8-state):
-EEEEE---SGGGTHHHHHHHHHHHHHHTTS-EEEEE--STTS--EEEEEETTEEEEEEESS---------HHHHHHHHHHTT---